Protein AF-A0A8T7BRX1-F1 (afdb_monomer_lite)

Foldseek 3Di:
DDDDDPPPPPPPPPPPPPPPPPPVQDWDQDFAFDADAQVWKKFWPWKWFAAPVGDMDTHDGPDTHRPHPPDGDDTDDDDDRTGGDGQKMWTWMATPVVRDIDIDIDGDPRVVVVCCRVVPDDDPVD

Structure (mmCIF, N/CA/C/O backbone):
data_AF-A0A8T7BRX1-F1
#
_entry.id   AF-A0A8T7BRX1-F1
#
loop_
_atom_site.group_PDB
_atom_site.id
_atom_site.type_symbol
_atom_site.label_atom_id
_atom_site.label_alt_id
_atom_site.label_comp_id
_atom_site.label_asym_id
_atom_site.label_entity_id
_atom_site.label_seq_id
_atom_site.pdbx_PDB_ins_code
_atom_site.Cartn_x
_atom_site.Cartn_y
_atom_site.Cartn_z
_atom_site.occupancy
_atom_site.B_iso_or_equiv
_atom_site.auth_seq_id
_atom_site.auth_comp_id
_atom_site.auth_asym_id
_atom_site.auth_atom_id
_atom_site.pdbx_PDB_model_num
ATOM 1 N N . MET A 1 1 ? -0.447 14.484 -81.625 1.00 43.06 1 MET A N 1
ATOM 2 C CA . MET A 1 1 ? 0.588 13.574 -81.076 1.00 43.06 1 MET A CA 1
ATOM 3 C C . MET A 1 1 ? 1.641 14.473 -80.432 1.00 43.06 1 MET A C 1
ATOM 5 O O . MET A 1 1 ? 2.123 15.330 -81.144 1.00 43.06 1 MET A O 1
ATOM 9 N N . ALA A 1 2 ? 1.975 14.493 -79.143 1.00 42.72 2 ALA A N 1
ATOM 10 C CA . ALA A 1 2 ? 1.690 13.640 -77.998 1.00 42.72 2 ALA A CA 1
ATOM 11 C C . ALA A 1 2 ? 1.514 14.516 -76.733 1.00 42.72 2 ALA A C 1
ATOM 13 O O . ALA A 1 2 ? 2.118 15.580 -76.606 1.00 42.72 2 ALA A O 1
ATOM 14 N N . ARG A 1 3 ? 0.647 14.064 -75.821 1.00 51.16 3 ARG A N 1
ATOM 15 C CA . ARG A 1 3 ? 0.399 14.634 -74.487 1.00 51.16 3 ARG A CA 1
ATOM 16 C C . ARG A 1 3 ? 1.611 14.385 -73.582 1.00 51.16 3 ARG A C 1
ATOM 18 O O . ARG A 1 3 ? 2.041 13.242 -73.490 1.00 51.16 3 ARG A O 1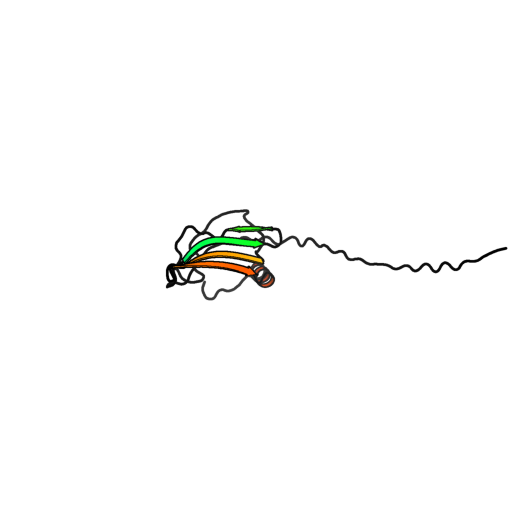
ATOM 25 N N . TYR A 1 4 ? 2.059 15.389 -72.829 1.00 49.72 4 TYR A N 1
ATOM 26 C CA . TYR A 1 4 ? 2.918 15.177 -71.657 1.00 49.72 4 TYR A CA 1
ATOM 27 C C . TYR A 1 4 ? 2.230 15.719 -70.406 1.00 49.72 4 TYR A C 1
ATOM 29 O O . TYR A 1 4 ? 2.173 16.920 -70.149 1.00 49.72 4 TYR A O 1
ATOM 37 N N . ILE A 1 5 ? 1.652 14.788 -69.652 1.00 52.44 5 ILE A N 1
ATOM 38 C CA . ILE A 1 5 ? 1.061 15.000 -68.334 1.00 52.44 5 ILE A CA 1
ATOM 39 C C . ILE A 1 5 ? 2.218 15.142 -67.340 1.00 52.44 5 ILE A C 1
ATOM 41 O O . ILE A 1 5 ? 2.995 14.209 -67.148 1.00 52.44 5 ILE A O 1
ATOM 45 N N . LYS A 1 6 ? 2.343 16.310 -66.701 1.00 46.69 6 LYS A N 1
ATOM 46 C CA . LYS A 1 6 ? 3.224 16.496 -65.542 1.00 46.69 6 LYS A CA 1
ATOM 47 C C . LYS A 1 6 ? 2.580 15.813 -64.335 1.00 46.69 6 LYS A C 1
ATOM 49 O O . LYS A 1 6 ? 1.724 16.397 -63.677 1.00 46.69 6 LYS A O 1
ATOM 54 N N . VAL A 1 7 ? 2.972 14.573 -64.054 1.00 51.50 7 VAL A N 1
ATOM 55 C CA . VAL A 1 7 ? 2.608 13.888 -62.807 1.00 51.50 7 VAL A CA 1
ATOM 56 C C . VAL A 1 7 ? 3.505 14.445 -61.702 1.00 51.50 7 VAL A C 1
ATOM 58 O O . VAL A 1 7 ? 4.652 14.034 -61.550 1.00 51.50 7 VAL A O 1
ATOM 61 N N . ILE A 1 8 ? 3.008 15.427 -60.949 1.00 58.84 8 ILE A N 1
ATOM 62 C CA . ILE A 1 8 ? 3.665 15.876 -59.717 1.00 58.84 8 ILE A CA 1
ATOM 63 C C . ILE A 1 8 ? 3.397 14.802 -58.661 1.00 58.84 8 ILE A C 1
ATOM 65 O O . ILE A 1 8 ? 2.370 14.803 -57.985 1.00 58.84 8 ILE A O 1
ATOM 69 N N . SER A 1 9 ? 4.322 13.853 -58.556 1.00 51.12 9 SER A N 1
ATOM 70 C CA . SER A 1 9 ? 4.391 12.880 -57.468 1.00 51.12 9 SER A CA 1
ATOM 71 C C . SER A 1 9 ? 4.668 13.626 -56.153 1.00 51.12 9 SER A C 1
ATOM 73 O O . SER A 1 9 ? 5.815 13.941 -55.834 1.00 51.12 9 SER A O 1
ATOM 75 N N . ARG A 1 10 ? 3.614 13.946 -55.390 1.00 55.22 10 ARG A N 1
ATOM 76 C CA . ARG A 1 10 ? 3.738 14.406 -53.999 1.00 55.22 10 ARG A CA 1
ATOM 77 C C . ARG A 1 10 ? 4.021 13.199 -53.109 1.00 55.22 10 ARG A C 1
ATOM 79 O O . ARG A 1 10 ? 3.103 12.486 -52.718 1.00 55.22 10 ARG A O 1
ATOM 86 N N . LEU A 1 11 ? 5.291 12.984 -52.787 1.00 56.00 11 LEU A N 1
ATOM 87 C CA . LEU A 1 11 ? 5.705 12.001 -51.792 1.00 56.00 11 LEU A CA 1
ATOM 88 C C . LEU A 1 11 ? 5.435 12.585 -50.391 1.00 56.00 11 LEU A C 1
ATOM 90 O O . LEU A 1 11 ? 6.262 13.305 -49.839 1.00 56.00 11 LEU A O 1
ATOM 94 N N . ILE A 1 12 ? 4.245 12.345 -49.835 1.00 63.22 12 ILE A N 1
ATOM 95 C CA . ILE A 1 12 ? 3.964 12.621 -48.419 1.00 63.22 12 ILE A CA 1
ATOM 96 C C . ILE A 1 12 ? 4.529 11.443 -47.624 1.00 63.22 12 ILE A C 1
ATOM 98 O O . ILE A 1 12 ? 3.917 10.381 -47.549 1.00 63.22 12 ILE A O 1
ATOM 102 N N . VAL A 1 13 ? 5.724 11.617 -47.062 1.00 59.50 13 VAL A N 1
ATOM 103 C CA . VAL A 1 13 ? 6.313 10.653 -46.128 1.00 59.50 13 VAL A CA 1
ATOM 104 C C . VAL A 1 13 ? 5.674 10.888 -44.762 1.00 59.50 13 VAL A C 1
ATOM 106 O O . VAL A 1 13 ? 6.069 11.788 -44.023 1.00 59.50 13 VAL A O 1
ATOM 109 N N . VAL A 1 14 ? 4.654 10.096 -44.433 1.00 62.81 14 VAL A N 1
ATOM 110 C CA . VAL A 1 14 ? 4.127 10.010 -43.068 1.00 62.81 14 VAL A CA 1
ATOM 111 C C . VAL A 1 14 ? 5.061 9.092 -42.287 1.00 62.81 14 VAL A C 1
ATOM 113 O O . VAL A 1 14 ? 4.958 7.870 -42.354 1.00 62.81 14 VAL A O 1
ATOM 116 N N . PHE A 1 15 ? 6.019 9.686 -41.578 1.00 58.34 15 PHE A N 1
ATOM 117 C CA . PHE A 1 15 ? 6.890 8.963 -40.656 1.00 58.34 15 PHE A CA 1
ATOM 118 C C . PHE A 1 15 ? 6.116 8.719 -39.353 1.00 58.34 15 PHE A C 1
ATOM 120 O O . PHE A 1 15 ? 6.278 9.427 -38.360 1.00 58.34 15 PHE A O 1
ATOM 127 N N . SER A 1 16 ? 5.195 7.754 -39.371 1.00 56.19 16 SER A N 1
ATOM 128 C CA . SER A 1 16 ? 4.552 7.274 -38.150 1.00 56.19 16 SER A CA 1
ATOM 129 C C . SER A 1 16 ? 5.577 6.479 -37.349 1.00 56.19 16 SER A C 1
ATOM 131 O O . SER A 1 16 ? 5.739 5.277 -37.538 1.00 56.19 16 SER A O 1
ATOM 133 N N . LEU A 1 17 ? 6.275 7.157 -36.439 1.00 55.50 17 LEU A N 1
ATOM 134 C CA . LEU A 1 17 ? 6.957 6.509 -35.324 1.00 55.50 17 LEU A CA 1
ATOM 135 C C . LEU A 1 17 ? 5.887 5.993 -34.357 1.00 55.50 17 LEU A C 1
ATOM 137 O O . LEU A 1 17 ? 5.658 6.567 -33.297 1.00 55.50 17 LEU A O 1
ATOM 141 N N . THR A 1 18 ? 5.217 4.895 -34.701 1.00 62.62 18 THR A N 1
ATOM 142 C CA . THR A 1 18 ? 4.567 4.049 -33.696 1.00 62.62 18 THR A CA 1
ATOM 143 C C . THR A 1 18 ? 5.660 3.290 -32.955 1.00 62.62 18 THR A C 1
ATOM 145 O O . THR A 1 18 ? 5.831 2.082 -33.085 1.00 62.62 18 THR A O 1
ATOM 148 N N . ALA A 1 19 ? 6.421 4.027 -32.149 1.00 49.59 19 ALA A N 1
ATOM 149 C CA . ALA A 1 19 ? 7.168 3.454 -31.050 1.00 49.59 19 ALA A CA 1
ATOM 150 C C . ALA A 1 19 ? 6.153 3.080 -29.963 1.00 49.59 19 ALA A C 1
ATOM 152 O O . ALA A 1 19 ? 6.035 3.747 -28.940 1.00 49.59 19 ALA A O 1
ATOM 153 N N . CYS A 1 20 ? 5.400 1.999 -30.177 1.00 52.97 20 CYS A N 1
ATOM 154 C CA . CYS A 1 20 ? 4.876 1.247 -29.046 1.00 52.97 20 CYS A CA 1
ATOM 155 C C . CYS A 1 20 ? 6.062 0.456 -28.491 1.00 52.97 20 CYS A C 1
ATOM 157 O O . CYS A 1 20 ? 6.225 -0.735 -28.741 1.00 52.97 20 CYS A O 1
ATOM 159 N N . GLY A 1 21 ? 6.973 1.174 -27.835 1.00 47.09 21 GLY A N 1
ATOM 160 C CA . GLY A 1 21 ? 7.966 0.542 -26.996 1.00 47.09 21 GLY A CA 1
ATOM 161 C C . GLY A 1 21 ? 7.193 -0.108 -25.867 1.00 47.09 21 GLY A C 1
ATOM 162 O O . GLY A 1 21 ? 6.707 0.587 -24.980 1.00 47.09 21 GLY A O 1
ATOM 163 N N . SER A 1 22 ? 7.049 -1.429 -25.912 1.00 46.47 22 SER A N 1
ATOM 164 C CA . SER A 1 22 ? 6.820 -2.208 -24.706 1.00 46.47 22 SER A CA 1
ATOM 165 C C . SER A 1 22 ? 8.025 -1.941 -23.809 1.00 46.47 22 SER A C 1
ATOM 167 O O . SER A 1 22 ? 9.058 -2.604 -23.929 1.00 46.47 22 SER A O 1
ATOM 169 N N . THR A 1 23 ? 7.947 -0.903 -22.978 1.00 51.44 23 THR A N 1
ATOM 170 C CA . THR A 1 23 ? 8.859 -0.748 -21.856 1.00 51.44 23 THR A CA 1
ATOM 171 C C . THR A 1 23 ? 8.705 -2.036 -21.066 1.00 51.44 23 THR A C 1
ATOM 173 O O . THR A 1 23 ? 7.636 -2.329 -20.535 1.00 51.44 23 THR A O 1
ATOM 176 N N . MET A 1 24 ? 9.737 -2.881 -21.092 1.00 54.72 24 MET A N 1
ATOM 177 C CA . MET A 1 24 ? 9.822 -4.008 -20.175 1.00 54.72 24 MET A CA 1
ATOM 178 C C . MET A 1 24 ? 9.627 -3.411 -18.786 1.00 54.72 24 MET A C 1
ATOM 180 O O . MET A 1 24 ? 10.467 -2.638 -18.331 1.00 54.72 24 MET A O 1
ATOM 184 N N . ALA A 1 25 ? 8.472 -3.665 -18.172 1.00 65.88 25 ALA A N 1
ATOM 185 C CA . ALA A 1 25 ? 8.190 -3.140 -16.852 1.00 65.88 25 ALA A CA 1
ATOM 186 C C . ALA A 1 25 ? 9.228 -3.747 -15.907 1.00 65.88 25 ALA A C 1
ATOM 188 O O . ALA A 1 25 ? 9.271 -4.970 -15.735 1.00 65.88 25 ALA A O 1
ATOM 189 N N . ASN A 1 26 ? 10.102 -2.904 -15.352 1.00 84.88 26 ASN A N 1
ATOM 190 C CA . ASN A 1 26 ? 11.071 -3.339 -14.356 1.00 84.88 26 ASN A CA 1
ATOM 191 C C . ASN A 1 26 ? 10.308 -4.043 -13.223 1.00 84.88 26 ASN A C 1
ATOM 193 O O . ASN A 1 26 ? 9.284 -3.550 -12.740 1.00 84.88 26 ASN A O 1
ATOM 197 N N . LYS A 1 27 ? 10.780 -5.232 -12.841 1.00 93.12 27 LYS A N 1
ATOM 198 C CA . LYS A 1 27 ? 10.200 -6.022 -11.753 1.00 93.12 27 LYS A CA 1
ATOM 199 C C . LYS A 1 27 ? 11.082 -5.907 -10.525 1.00 93.12 27 LYS A C 1
ATOM 201 O O . LYS A 1 27 ? 12.298 -6.037 -10.624 1.00 93.12 27 LYS A O 1
ATOM 206 N N . PHE A 1 28 ? 10.451 -5.742 -9.373 1.00 94.88 28 PHE A N 1
ATOM 207 C CA . PHE A 1 28 ? 11.132 -5.480 -8.110 1.00 94.88 28 PHE A CA 1
ATOM 208 C C . PHE A 1 28 ? 10.677 -6.472 -7.043 1.00 94.88 28 PHE A C 1
ATOM 210 O O . PHE A 1 28 ? 9.544 -6.962 -7.092 1.00 94.88 28 PHE A O 1
ATOM 217 N N . ASP A 1 29 ? 11.543 -6.770 -6.075 1.00 93.62 29 ASP A N 1
ATOM 218 C CA . ASP A 1 29 ? 11.142 -7.508 -4.876 1.00 93.62 29 ASP A CA 1
ATOM 219 C C . ASP A 1 29 ? 10.502 -6.540 -3.877 1.00 93.62 29 ASP A C 1
ATOM 221 O O . ASP A 1 29 ? 11.150 -5.649 -3.329 1.00 93.62 29 ASP A O 1
ATOM 225 N N . TRP A 1 30 ? 9.196 -6.696 -3.674 1.00 93.94 30 TRP A N 1
ATOM 226 C CA . TRP A 1 30 ? 8.438 -5.945 -2.684 1.00 93.94 30 TRP A CA 1
ATOM 227 C C . TRP A 1 30 ? 7.222 -6.731 -2.193 1.00 93.94 30 TRP A C 1
ATOM 229 O O . TRP A 1 30 ? 6.772 -7.709 -2.812 1.00 93.94 30 TRP A O 1
ATOM 239 N N . LYS A 1 31 ? 6.689 -6.297 -1.045 1.00 94.25 31 LYS A N 1
ATOM 240 C CA . LYS A 1 31 ? 5.549 -6.913 -0.353 1.00 94.25 31 LYS A CA 1
ATOM 241 C C . LYS A 1 31 ? 4.605 -5.836 0.167 1.00 94.25 31 LYS A C 1
ATOM 243 O O . LYS A 1 31 ? 5.040 -4.760 0.568 1.00 94.25 31 LYS A O 1
ATOM 248 N N . ALA A 1 32 ? 3.314 -6.151 0.192 1.00 94.69 32 ALA A N 1
ATOM 249 C CA . ALA A 1 32 ? 2.310 -5.310 0.826 1.00 94.69 32 ALA A CA 1
ATOM 250 C C . ALA A 1 32 ? 2.226 -5.614 2.330 1.00 94.69 32 ALA A C 1
ATOM 252 O O . ALA A 1 32 ? 2.202 -6.776 2.738 1.00 94.69 32 ALA A O 1
ATOM 253 N N . THR A 1 33 ? 2.137 -4.565 3.143 1.00 95.38 33 THR A N 1
ATOM 254 C CA . THR A 1 33 ? 1.861 -4.652 4.580 1.00 95.38 33 THR A CA 1
ATOM 255 C C . THR A 1 33 ? 0.983 -3.481 5.003 1.00 95.38 33 THR A C 1
ATOM 257 O O . THR A 1 33 ? 0.953 -2.433 4.357 1.00 95.38 33 THR A O 1
ATOM 260 N N . GLU A 1 34 ? 0.246 -3.667 6.083 1.00 95.62 34 GLU A N 1
ATOM 261 C CA . GLU A 1 34 ? -0.731 -2.733 6.605 1.00 95.62 34 GLU A CA 1
ATOM 262 C C . GLU A 1 34 ? -0.249 -2.067 7.901 1.00 95.62 34 GLU A C 1
ATOM 264 O O . GLU A 1 34 ? 0.395 -2.687 8.751 1.00 95.62 34 GLU A O 1
ATOM 269 N N . SER A 1 35 ? -0.587 -0.788 8.069 1.00 95.88 35 SER A N 1
ATOM 270 C CA . SER A 1 35 ? -0.324 -0.023 9.291 1.00 95.88 35 SER A CA 1
ATOM 271 C C . SER A 1 35 ? -1.453 0.973 9.562 1.00 95.88 35 SER A C 1
ATOM 273 O O . SER A 1 35 ? -2.240 1.295 8.674 1.00 95.88 35 SER A O 1
ATOM 275 N N . ALA A 1 36 ? -1.558 1.423 10.810 1.00 96.44 36 ALA A N 1
ATOM 276 C CA . ALA A 1 36 ? -2.604 2.326 11.288 1.00 96.44 36 ALA A CA 1
ATOM 277 C C . ALA A 1 36 ? -2.064 3.195 12.435 1.00 96.44 36 ALA A C 1
ATOM 279 O O . ALA A 1 36 ? -1.133 2.756 13.124 1.00 96.44 36 ALA A O 1
ATOM 280 N N . PRO A 1 37 ? -2.633 4.387 12.700 1.00 95.38 37 PRO A N 1
ATOM 281 C CA . PRO A 1 37 ? -2.248 5.204 13.845 1.00 95.38 37 PRO A CA 1
ATOM 282 C C . PRO A 1 37 ? -2.436 4.450 15.164 1.00 95.38 37 PRO A C 1
ATOM 284 O O . PRO A 1 37 ? -3.323 3.611 15.296 1.00 95.38 37 PRO A O 1
ATOM 287 N N . LYS A 1 38 ? -1.644 4.804 16.182 1.00 95.38 38 LYS A N 1
ATOM 288 C CA . LYS A 1 38 ? -1.694 4.127 17.489 1.00 95.38 38 LYS A CA 1
ATOM 289 C C . LYS A 1 38 ? -3.058 4.209 18.178 1.00 95.38 38 LYS A C 1
ATOM 291 O O . LYS A 1 38 ? -3.516 3.233 18.756 1.00 95.38 38 LYS A O 1
ATOM 296 N N . ASN A 1 39 ? -3.703 5.369 18.081 1.00 95.00 39 ASN A N 1
ATOM 297 C CA . ASN A 1 39 ? -4.940 5.666 18.807 1.00 95.00 39 ASN A CA 1
ATOM 298 C C . ASN A 1 39 ? -6.201 5.498 17.940 1.00 95.00 39 ASN A C 1
ATOM 300 O O . ASN A 1 39 ? -7.298 5.814 18.385 1.00 95.00 39 ASN A O 1
ATOM 304 N N . TYR A 1 40 ? -6.044 5.018 16.703 1.00 96.12 40 TYR A N 1
ATOM 305 C CA . TYR A 1 40 ? -7.134 4.830 15.747 1.00 96.12 40 TYR A CA 1
ATOM 306 C C . TYR A 1 40 ? -7.026 3.428 15.171 1.00 96.12 40 TYR A C 1
ATOM 308 O O . TYR A 1 40 ? -6.429 3.206 14.116 1.00 96.12 40 TYR A O 1
ATOM 316 N N . ALA A 1 41 ? -7.541 2.463 15.932 1.00 97.19 41 ALA A N 1
ATOM 317 C CA . ALA A 1 41 ? -7.507 1.076 15.519 1.00 97.19 41 ALA A CA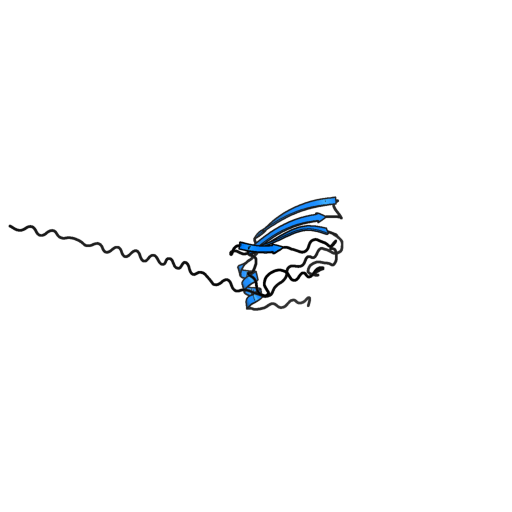 1
ATOM 318 C C . ALA A 1 41 ? -8.402 0.872 14.297 1.00 97.19 41 ALA A C 1
ATOM 320 O O . ALA A 1 41 ? -9.550 1.319 14.262 1.00 97.19 41 ALA A O 1
ATOM 321 N N . MET A 1 42 ? -7.879 0.151 13.313 1.00 97.69 42 MET A N 1
ATOM 322 C CA . MET A 1 42 ? -8.584 -0.151 12.073 1.00 97.69 42 MET A CA 1
ATOM 323 C C . MET A 1 42 ? -8.477 -1.639 11.750 1.00 97.69 42 MET A C 1
ATOM 325 O O . MET A 1 42 ? -7.589 -2.342 12.241 1.00 97.69 42 MET A O 1
ATOM 329 N N . LYS A 1 43 ? -9.387 -2.142 10.920 1.00 97.88 43 LYS A N 1
ATOM 330 C CA . LYS A 1 43 ? -9.260 -3.454 10.279 1.00 97.88 43 LYS A CA 1
ATOM 331 C C . LYS A 1 43 ? -9.565 -3.297 8.802 1.00 97.88 43 LYS A C 1
ATOM 333 O O . LYS A 1 43 ? -10.643 -2.832 8.443 1.00 97.88 43 LYS A O 1
ATOM 338 N N . ILE A 1 44 ? -8.622 -3.693 7.956 1.00 98.25 44 ILE A N 1
ATOM 339 C CA . ILE A 1 44 ? -8.859 -3.735 6.515 1.00 98.25 44 ILE A CA 1
ATOM 340 C C . ILE A 1 44 ? -9.933 -4.792 6.244 1.00 98.25 44 ILE A C 1
ATOM 342 O O . ILE A 1 44 ? -9.885 -5.895 6.786 1.00 98.25 44 ILE A O 1
ATOM 346 N N . VAL A 1 45 ? -10.914 -4.437 5.424 1.00 98.25 45 VAL A N 1
ATOM 347 C CA . VAL A 1 45 ? -11.926 -5.358 4.898 1.00 98.25 45 VAL A CA 1
ATOM 348 C C . VAL A 1 45 ? -11.401 -5.932 3.585 1.00 98.25 45 VAL A C 1
ATOM 350 O O . VAL A 1 45 ? -11.220 -7.142 3.459 1.00 98.25 45 VAL A O 1
ATOM 353 N N . THR A 1 46 ? -11.031 -5.051 2.656 1.00 98.19 46 THR A N 1
ATOM 354 C CA . THR A 1 46 ? -10.431 -5.379 1.358 1.00 98.19 46 THR A CA 1
ATOM 355 C C . THR A 1 46 ? -9.368 -4.348 1.013 1.00 98.19 46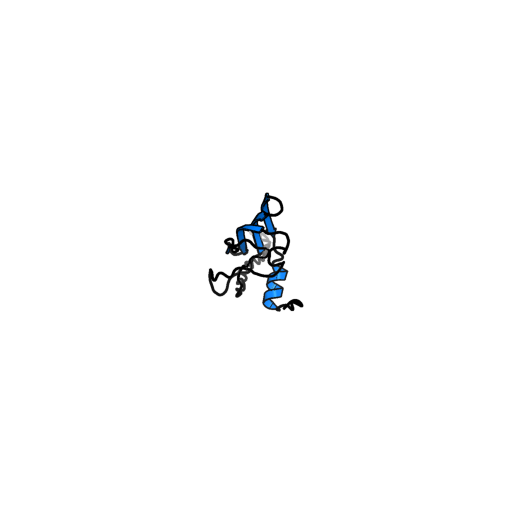 THR A C 1
ATOM 357 O O . THR A 1 46 ? -9.540 -3.168 1.295 1.00 98.19 46 THR A O 1
ATOM 360 N N . GLY A 1 47 ? -8.275 -4.759 0.381 1.00 97.81 47 GLY A N 1
ATOM 361 C CA . GLY A 1 47 ? -7.246 -3.827 -0.068 1.00 97.81 47 GLY A CA 1
ATOM 362 C C . GLY A 1 47 ? -6.402 -4.446 -1.166 1.00 97.81 47 GLY A C 1
ATOM 363 O O . GLY A 1 47 ? -6.052 -5.618 -1.060 1.00 97.81 47 GLY A O 1
ATOM 364 N N . HIS A 1 48 ? -6.104 -3.678 -2.209 1.00 98.06 48 HIS A N 1
ATOM 365 C CA . HIS A 1 48 ? -5.321 -4.123 -3.358 1.00 98.06 48 HIS A CA 1
ATOM 366 C C . HIS A 1 48 ? -4.501 -2.976 -3.938 1.00 98.06 48 HIS A C 1
ATOM 368 O O . HIS A 1 48 ? -4.966 -1.839 -4.024 1.00 98.06 48 HIS A O 1
ATOM 374 N N . PHE A 1 49 ? -3.304 -3.320 -4.386 1.00 98.06 49 PHE A N 1
ATOM 375 C CA . PHE A 1 49 ? -2.481 -2.535 -5.288 1.00 98.06 49 PHE A CA 1
ATOM 376 C C . PHE A 1 49 ? -2.667 -3.034 -6.720 1.00 98.06 49 PHE A C 1
ATOM 378 O O . PHE A 1 49 ? -2.779 -4.243 -6.930 1.00 98.06 49 PHE A O 1
ATOM 385 N N . TYR A 1 50 ? -2.658 -2.120 -7.688 1.00 98.00 50 TYR A N 1
ATOM 386 C CA . TYR A 1 50 ? -2.756 -2.420 -9.117 1.00 98.00 50 TYR A CA 1
ATOM 387 C C . TYR A 1 50 ? -1.603 -1.772 -9.876 1.00 98.00 50 TYR A C 1
ATOM 389 O O . TYR A 1 50 ? -1.230 -0.632 -9.587 1.00 98.00 50 TYR A O 1
ATOM 397 N N . SER A 1 51 ? -1.074 -2.501 -10.851 1.00 97.00 51 SER A N 1
ATOM 398 C CA . SER A 1 51 ? -0.005 -2.077 -11.752 1.00 97.00 51 SER A CA 1
ATOM 399 C C . SER A 1 51 ? -0.544 -1.761 -13.154 1.00 97.00 51 SER A C 1
ATOM 401 O O . SER A 1 51 ? -1.587 -2.297 -13.544 1.00 97.00 51 SER A O 1
ATOM 403 N N . PRO A 1 52 ? 0.170 -0.941 -13.953 1.00 95.50 52 PRO A N 1
ATOM 404 C CA . PRO A 1 52 ? -0.239 -0.608 -15.322 1.00 95.50 52 PRO A CA 1
ATOM 405 C C . PRO A 1 52 ? -0.384 -1.818 -16.259 1.00 95.50 52 PRO A C 1
ATOM 407 O O . PRO A 1 52 ? -1.178 -1.782 -17.193 1.00 95.50 52 PRO A O 1
ATOM 410 N N . ASP A 1 53 ? 0.369 -2.889 -16.005 1.00 93.88 53 ASP A N 1
ATOM 411 C CA . ASP A 1 53 ? 0.363 -4.141 -16.773 1.00 93.88 53 ASP A CA 1
ATOM 412 C C . ASP A 1 53 ? -0.750 -5.121 -16.353 1.00 93.88 53 ASP A C 1
ATOM 414 O O . ASP A 1 53 ? -0.802 -6.253 -16.831 1.00 93.88 53 ASP A O 1
ATOM 418 N N . GLY A 1 54 ? -1.638 -4.698 -15.450 1.00 93.75 54 GLY A N 1
ATOM 419 C CA . GLY A 1 54 ? -2.731 -5.515 -14.930 1.00 93.75 54 GLY A CA 1
ATOM 420 C C . GLY A 1 54 ? -2.346 -6.421 -13.760 1.00 93.75 54 GLY A C 1
ATOM 421 O O . GLY A 1 54 ? -3.221 -7.109 -13.228 1.00 93.75 54 GLY A O 1
ATOM 422 N N . TYR A 1 55 ? -1.086 -6.419 -13.308 1.00 94.75 55 TYR A N 1
ATOM 423 C CA . TYR A 1 55 ? -0.719 -7.111 -12.075 1.00 94.75 55 TYR A CA 1
ATOM 424 C C . TYR A 1 55 ? -1.443 -6.491 -10.871 1.00 94.75 55 TYR A C 1
ATOM 426 O O . TYR A 1 55 ? -1.669 -5.281 -10.804 1.00 94.75 55 TYR A O 1
ATOM 434 N N . SER A 1 56 ? -1.812 -7.325 -9.899 1.00 96.44 56 SER A N 1
ATOM 435 C CA . SER A 1 56 ? -2.403 -6.861 -8.646 1.00 96.44 56 SER A CA 1
ATOM 436 C C . SER A 1 56 ? -1.856 -7.628 -7.451 1.00 96.44 56 SER A C 1
ATOM 438 O O . SER A 1 56 ? -1.496 -8.803 -7.554 1.00 96.44 56 SER A O 1
ATOM 440 N N . LEU A 1 57 ? -1.789 -6.955 -6.304 1.00 97.00 57 LEU A N 1
ATOM 441 C CA . LEU A 1 57 ? -1.356 -7.550 -5.045 1.00 97.00 57 LEU A CA 1
ATOM 442 C C . LEU A 1 57 ? -2.287 -7.113 -3.919 1.00 97.00 57 LEU A C 1
ATOM 444 O O . LEU A 1 57 ? -2.469 -5.919 -3.686 1.00 97.00 57 LEU A O 1
ATOM 448 N N . TYR A 1 58 ? -2.868 -8.076 -3.207 1.00 96.62 58 TYR A N 1
ATOM 449 C CA . TYR A 1 58 ? -3.730 -7.772 -2.070 1.00 96.62 58 TYR A CA 1
ATOM 450 C C . TYR A 1 58 ? -2.926 -7.256 -0.866 1.00 96.62 58 TYR A C 1
ATOM 452 O O . TYR A 1 58 ? -1.765 -7.614 -0.658 1.00 96.62 58 TYR A O 1
ATOM 460 N N . ILE A 1 59 ? -3.579 -6.441 -0.044 1.00 97.00 59 ILE A N 1
ATOM 461 C CA . ILE A 1 59 ? -3.070 -5.935 1.231 1.00 97.00 59 ILE A CA 1
ATOM 462 C C . ILE A 1 59 ? -3.589 -6.856 2.346 1.00 97.00 59 ILE A C 1
ATOM 464 O O . ILE A 1 59 ? -4.795 -7.132 2.378 1.00 97.00 59 ILE A O 1
ATOM 468 N N . PRO A 1 60 ? -2.738 -7.349 3.267 1.00 96.19 60 PRO A N 1
ATOM 469 C CA . PRO A 1 60 ? -3.200 -8.228 4.335 1.00 96.19 60 PRO A CA 1
ATOM 470 C C . PRO A 1 60 ? -4.288 -7.573 5.199 1.00 96.19 60 PRO A C 1
ATOM 472 O O . PRO A 1 60 ? -4.217 -6.402 5.557 1.00 96.19 60 PRO A O 1
ATOM 475 N N . ASN A 1 61 ? -5.320 -8.350 5.534 1.00 96.19 61 ASN A N 1
ATOM 476 C CA . ASN A 1 61 ? -6.558 -7.830 6.127 1.00 96.19 61 ASN A CA 1
ATOM 477 C C . ASN A 1 61 ? -7.051 -8.615 7.359 1.00 96.19 61 ASN A C 1
ATOM 479 O O . ASN A 1 61 ? -8.142 -8.383 7.880 1.00 96.19 61 ASN A O 1
ATOM 483 N N . LYS A 1 62 ? -6.257 -9.570 7.858 1.00 94.56 62 LYS A N 1
ATOM 484 C CA . LYS A 1 62 ? -6.693 -10.482 8.931 1.00 94.56 62 LYS A CA 1
ATOM 485 C C . LYS A 1 62 ? -6.570 -9.888 10.336 1.00 94.56 62 LYS A C 1
ATOM 487 O O . LYS A 1 62 ? -7.188 -10.408 11.266 1.00 94.56 62 LYS A O 1
ATOM 492 N N . LYS A 1 63 ? -5.771 -8.835 10.521 1.00 95.19 63 LYS A N 1
ATOM 493 C CA . LYS A 1 63 ? -5.429 -8.282 11.839 1.00 95.19 63 LYS A CA 1
ATOM 494 C C . LYS A 1 63 ? -6.132 -6.951 12.105 1.00 95.19 63 LYS A C 1
ATOM 496 O O . LYS A 1 63 ? -6.385 -6.166 11.198 1.00 95.19 63 LYS A O 1
ATOM 501 N N . ARG A 1 64 ? -6.408 -6.691 13.388 1.00 96.31 64 ARG A N 1
ATOM 502 C CA . ARG A 1 64 ? -6.695 -5.342 13.890 1.00 96.31 64 ARG A CA 1
ATOM 503 C C . ARG A 1 64 ? -5.370 -4.597 14.029 1.00 96.31 64 ARG A C 1
ATOM 505 O O . ARG A 1 64 ? -4.489 -5.045 14.763 1.00 96.31 64 ARG A O 1
ATOM 512 N N . ILE A 1 65 ? -5.240 -3.459 13.369 1.00 97.44 65 ILE A N 1
ATOM 513 C CA . ILE A 1 65 ? -3.995 -2.695 13.260 1.00 97.44 65 ILE A CA 1
ATOM 514 C C . ILE A 1 65 ? -4.089 -1.369 14.010 1.00 97.44 65 ILE A C 1
ATOM 516 O O . ILE A 1 65 ? -5.121 -0.709 13.973 1.00 97.44 65 ILE A O 1
ATOM 520 N N . HIS A 1 66 ? -3.025 -1.033 14.745 1.00 96.75 66 HIS A N 1
ATOM 521 C CA . HIS A 1 66 ? -2.928 0.147 15.623 1.00 96.75 66 HIS A CA 1
ATOM 522 C C . HIS A 1 66 ? -1.481 0.364 16.127 1.00 96.75 66 HIS A C 1
ATOM 524 O O . HIS A 1 66 ? -1.254 0.838 17.234 1.00 96.75 66 HIS A O 1
ATOM 530 N N . HIS A 1 67 ? -0.461 -0.041 15.361 1.00 94.56 67 HIS A N 1
ATOM 531 C CA . HIS A 1 67 ? 0.936 -0.040 15.838 1.00 94.56 67 HIS A CA 1
ATOM 532 C C . HIS A 1 67 ? 1.677 1.285 15.575 1.00 94.56 67 HIS A C 1
ATOM 534 O O . HIS A 1 67 ? 2.789 1.498 16.065 1.00 94.56 67 HIS A O 1
ATOM 540 N N . GLY A 1 68 ? 1.041 2.214 14.862 1.00 95.00 68 GLY A N 1
ATOM 541 C CA . GLY A 1 68 ? 1.632 3.451 14.366 1.00 95.00 68 GLY A CA 1
ATOM 542 C C . GLY A 1 68 ? 1.877 3.396 12.860 1.00 95.00 68 GLY A C 1
ATOM 543 O O . GLY A 1 68 ? 2.080 2.330 12.280 1.00 95.00 68 GLY A O 1
ATOM 544 N N . TRP A 1 69 ? 1.863 4.569 12.228 1.00 92.06 69 TRP A N 1
ATOM 545 C CA . TRP A 1 69 ? 2.111 4.695 10.797 1.00 92.06 69 TRP A CA 1
ATOM 546 C C . TRP A 1 69 ? 3.494 4.189 10.401 1.00 92.06 69 TRP A C 1
ATOM 548 O O . TRP A 1 69 ? 4.478 4.452 11.094 1.00 92.06 69 TRP A O 1
ATOM 558 N N . GLY A 1 70 ? 3.550 3.481 9.273 1.00 89.94 70 GLY A N 1
ATOM 559 C CA . GLY A 1 70 ? 4.788 2.927 8.725 1.00 89.94 70 GLY A CA 1
ATOM 560 C C . GLY A 1 70 ? 5.286 1.674 9.445 1.00 89.94 70 GLY A C 1
ATOM 561 O O . GLY A 1 70 ? 6.285 1.106 9.029 1.00 89.94 70 GLY A O 1
ATOM 562 N N . LYS A 1 71 ? 4.600 1.205 10.496 1.00 92.19 71 LYS A N 1
ATOM 563 C CA . LYS A 1 71 ? 4.926 -0.060 11.164 1.00 92.19 71 LYS A CA 1
ATOM 564 C C . LYS A 1 71 ? 4.048 -1.179 10.619 1.00 92.19 71 LYS A C 1
ATOM 566 O O . LYS A 1 71 ? 2.911 -1.338 11.068 1.00 92.19 71 LYS A O 1
ATOM 571 N N . GLY A 1 72 ? 4.575 -1.911 9.639 1.00 92.31 72 GLY A N 1
ATOM 572 C CA . GLY A 1 72 ? 3.913 -3.074 9.050 1.00 92.31 72 GLY A CA 1
ATOM 573 C C . GLY A 1 72 ? 3.609 -4.152 10.092 1.00 92.31 72 GLY A C 1
ATOM 574 O O . GLY A 1 72 ? 4.425 -4.412 10.976 1.00 92.31 72 GLY A O 1
ATOM 575 N N . VAL A 1 73 ? 2.419 -4.751 10.013 1.00 93.50 73 VAL A N 1
ATOM 576 C CA . VAL A 1 73 ? 1.934 -5.731 11.006 1.00 93.50 73 VAL A CA 1
ATOM 577 C C . VAL A 1 73 ? 1.983 -7.159 10.482 1.00 93.50 73 VAL A C 1
ATOM 579 O O . VAL A 1 73 ? 2.368 -8.068 11.217 1.00 93.50 73 VAL A O 1
ATOM 582 N N . SER A 1 74 ? 1.589 -7.366 9.228 1.00 92.94 74 SER A N 1
ATOM 583 C CA . SER A 1 74 ? 1.564 -8.689 8.610 1.00 92.94 74 SER A CA 1
ATOM 584 C C . SER A 1 74 ? 2.566 -8.768 7.466 1.00 92.94 74 SER A C 1
ATOM 586 O O . SER A 1 74 ? 2.846 -7.782 6.787 1.00 92.94 74 SER A O 1
ATOM 588 N N . SER A 1 75 ? 3.083 -9.970 7.229 1.00 88.19 75 SER A N 1
ATOM 589 C CA . SER A 1 75 ? 3.921 -10.283 6.076 1.00 88.19 75 SER A CA 1
ATOM 590 C C . SER A 1 75 ? 3.385 -11.548 5.431 1.00 88.19 75 SER A C 1
ATOM 592 O O . SER A 1 75 ? 3.324 -12.595 6.076 1.00 88.19 75 SER A O 1
ATOM 594 N N . HIS A 1 76 ? 2.956 -11.445 4.177 1.00 86.50 76 HIS A N 1
ATOM 595 C CA . HIS A 1 76 ? 2.505 -12.579 3.383 1.00 86.50 76 HIS A CA 1
ATOM 596 C C . HIS A 1 76 ? 3.395 -12.702 2.141 1.00 86.50 76 HIS A C 1
ATOM 598 O O . HIS A 1 76 ? 3.604 -11.728 1.418 1.00 86.50 76 HIS A O 1
ATOM 604 N N . LEU A 1 77 ? 3.914 -13.904 1.890 1.00 83.31 77 LEU A N 1
ATOM 605 C CA . LEU A 1 77 ? 4.649 -14.226 0.667 1.00 83.31 77 LEU A CA 1
ATOM 606 C C . LEU A 1 77 ? 3.643 -14.711 -0.375 1.00 83.31 77 LEU A C 1
ATOM 608 O O . LEU A 1 77 ? 3.191 -15.852 -0.306 1.00 83.31 77 LEU A O 1
ATOM 612 N N . VAL A 1 78 ? 3.231 -13.826 -1.284 1.00 81.69 78 VAL A N 1
ATOM 613 C CA . VAL A 1 78 ? 2.272 -14.153 -2.348 1.00 81.69 78 VAL A CA 1
ATOM 614 C C . VAL A 1 78 ? 2.722 -13.559 -3.677 1.00 81.69 78 VAL A C 1
ATOM 616 O O . VAL A 1 78 ? 3.216 -12.431 -3.729 1.00 81.69 78 VAL A O 1
ATOM 619 N N . GLY A 1 79 ? 2.494 -14.322 -4.746 1.00 85.56 79 GLY A N 1
ATOM 620 C CA . GLY A 1 79 ? 2.876 -13.961 -6.104 1.00 85.56 79 GLY A CA 1
ATOM 621 C C . GLY A 1 79 ? 4.338 -14.298 -6.415 1.00 85.56 79 GLY A C 1
ATOM 622 O O . GLY A 1 79 ? 4.990 -14.987 -5.632 1.00 85.56 79 GLY A O 1
ATOM 623 N N . PRO A 1 80 ? 4.842 -13.837 -7.570 1.00 90.12 80 PRO A N 1
ATOM 624 C CA . PRO A 1 80 ? 6.234 -14.030 -7.969 1.00 90.12 80 PRO A CA 1
ATOM 625 C C . PRO A 1 80 ? 7.209 -13.303 -7.033 1.00 90.12 80 PRO A C 1
ATOM 627 O O . PRO A 1 80 ? 6.831 -12.313 -6.397 1.00 90.12 80 PRO A O 1
ATOM 630 N N . ASP A 1 81 ? 8.470 -13.739 -7.012 1.00 90.94 81 ASP A N 1
ATOM 631 C CA . ASP A 1 81 ? 9.533 -13.087 -6.234 1.00 90.94 81 ASP A CA 1
ATOM 632 C C . ASP A 1 81 ? 9.649 -11.606 -6.621 1.00 90.94 81 ASP A C 1
ATOM 634 O O . ASP A 1 81 ? 9.428 -10.714 -5.798 1.00 90.94 81 ASP A O 1
ATOM 638 N N . THR A 1 82 ? 9.844 -11.339 -7.915 1.00 94.69 82 THR A N 1
ATOM 639 C CA . THR A 1 82 ? 9.850 -9.986 -8.474 1.00 94.69 82 THR A CA 1
ATOM 640 C C . THR A 1 82 ? 8.561 -9.688 -9.230 1.00 94.69 82 THR A C 1
ATOM 642 O O . THR A 1 82 ? 8.026 -10.510 -9.979 1.00 94.69 82 THR A O 1
ATOM 645 N N . LYS A 1 83 ? 8.031 -8.486 -9.030 1.00 94.75 83 LYS A N 1
ATOM 646 C CA . LYS A 1 83 ? 6.698 -8.095 -9.496 1.00 94.75 83 LYS A CA 1
ATOM 647 C C . LYS A 1 83 ? 6.654 -6.605 -9.846 1.00 94.75 83 LYS A C 1
ATOM 649 O O . LYS A 1 83 ? 7.490 -5.827 -9.386 1.00 94.75 83 LYS A O 1
ATOM 654 N N . SER A 1 84 ? 5.704 -6.228 -10.696 1.00 95.88 84 SER A N 1
ATOM 655 C CA . SER A 1 84 ? 5.537 -4.854 -11.183 1.00 95.88 84 SER A CA 1
ATOM 656 C C . SER A 1 84 ? 5.151 -3.904 -10.048 1.00 95.88 84 SER A C 1
ATOM 658 O O . SER A 1 84 ? 4.522 -4.313 -9.069 1.00 95.88 84 SER A O 1
ATOM 660 N N . LEU A 1 85 ? 5.553 -2.636 -10.152 1.00 96.81 85 LEU A N 1
ATOM 661 C CA . LEU A 1 85 ? 5.209 -1.612 -9.162 1.00 96.81 85 LEU A CA 1
ATOM 662 C C . LEU A 1 85 ? 3.779 -1.104 -9.381 1.00 96.81 85 LEU A C 1
ATOM 664 O O . LEU A 1 85 ? 3.289 -1.108 -10.515 1.00 96.81 85 LEU A O 1
ATOM 668 N N . PRO A 1 86 ? 3.075 -0.686 -8.321 1.00 97.12 86 PRO A N 1
ATOM 669 C CA . PRO A 1 86 ? 1.697 -0.248 -8.452 1.00 97.12 86 PRO A CA 1
ATOM 670 C C . PRO A 1 86 ? 1.583 1.241 -8.785 1.00 97.12 86 PRO A C 1
ATOM 672 O O . PRO A 1 86 ? 2.326 2.069 -8.258 1.00 97.12 86 PRO A O 1
ATOM 675 N N . ASN A 1 87 ? 0.599 1.589 -9.610 1.00 98.06 87 ASN A N 1
ATOM 676 C CA . ASN A 1 87 ? 0.197 2.969 -9.893 1.00 98.06 87 ASN A CA 1
ATOM 677 C C . ASN A 1 87 ? -1.165 3.331 -9.282 1.00 98.06 87 ASN A C 1
ATOM 679 O O . ASN A 1 87 ? -1.563 4.489 -9.344 1.00 98.06 87 ASN A O 1
ATOM 683 N N . ARG A 1 88 ? -1.877 2.370 -8.684 1.00 98.38 88 ARG A N 1
ATOM 684 C CA . ARG A 1 88 ? -3.180 2.594 -8.047 1.00 98.38 88 ARG A CA 1
ATOM 685 C C . ARG A 1 88 ? -3.366 1.695 -6.830 1.00 98.38 88 ARG A C 1
ATOM 687 O O . ARG A 1 88 ? -2.844 0.580 -6.781 1.00 98.38 88 ARG A O 1
ATOM 694 N N . MET A 1 89 ? -4.153 2.156 -5.865 1.00 98.50 89 MET A N 1
ATOM 695 C CA . MET A 1 89 ? -4.576 1.395 -4.690 1.00 98.50 89 MET A CA 1
ATOM 696 C C . MET A 1 89 ? -6.086 1.531 -4.474 1.00 98.50 89 MET A C 1
ATOM 698 O O . MET A 1 89 ? -6.616 2.635 -4.525 1.00 98.50 89 MET A O 1
ATOM 702 N N . SER A 1 90 ? -6.766 0.429 -4.163 1.00 98.56 90 SER A N 1
ATOM 703 C CA . SER A 1 90 ? -8.133 0.435 -3.622 1.00 98.56 90 SER A CA 1
ATOM 704 C C . SER A 1 90 ? -8.114 -0.137 -2.215 1.00 98.56 90 SER A C 1
ATOM 706 O O . SER A 1 90 ? -7.475 -1.170 -1.993 1.00 98.56 90 SER A O 1
ATOM 708 N N . ILE A 1 91 ? -8.835 0.467 -1.280 1.00 98.50 91 ILE A N 1
ATOM 709 C CA . ILE A 1 91 ? -8.916 -0.028 0.093 1.00 98.50 91 ILE A CA 1
ATOM 710 C C . ILE A 1 91 ? -10.283 0.261 0.703 1.00 98.50 91 ILE A C 1
ATOM 712 O O . ILE A 1 91 ? -10.850 1.333 0.511 1.00 98.50 91 ILE A O 1
ATOM 716 N N . SER A 1 92 ? -10.770 -0.689 1.489 1.00 98.56 92 SER A N 1
ATOM 717 C CA . SER A 1 92 ? -11.906 -0.536 2.387 1.00 98.56 92 SER A CA 1
ATOM 718 C C . SER A 1 92 ? -11.502 -1.018 3.769 1.00 98.56 92 SER A C 1
ATOM 720 O O . SER A 1 92 ? -10.876 -2.073 3.914 1.00 98.56 92 SER A O 1
ATOM 722 N N . PHE A 1 93 ? -11.856 -0.268 4.803 1.00 98.44 93 PHE A N 1
ATOM 723 C CA . PHE A 1 93 ? -11.522 -0.606 6.180 1.00 98.44 93 PHE A CA 1
ATOM 724 C C . PHE A 1 93 ? -12.635 -0.194 7.136 1.00 98.44 93 PHE A C 1
ATOM 726 O O . PHE A 1 93 ? -13.460 0.668 6.843 1.00 98.44 93 PHE A O 1
ATOM 733 N N . PHE A 1 94 ? -12.635 -0.828 8.298 1.00 98.44 94 PHE A N 1
ATOM 734 C CA . PHE A 1 94 ? -13.478 -0.477 9.425 1.00 98.44 94 PHE A CA 1
ATOM 735 C C . PHE A 1 94 ? -12.661 0.308 10.459 1.00 98.44 94 PHE A C 1
ATOM 737 O O . PHE A 1 94 ? -11.587 -0.153 10.864 1.00 98.44 94 PHE A O 1
ATOM 744 N N . SER A 1 95 ? -13.158 1.475 10.874 1.00 97.94 95 SER A N 1
ATOM 745 C CA . SER A 1 95 ? -12.616 2.295 11.964 1.00 97.94 95 SER A CA 1
ATOM 746 C C . SER A 1 95 ? -13.314 1.918 13.267 1.00 97.94 95 SER A C 1
ATOM 748 O O . SER A 1 95 ? -14.511 2.152 13.417 1.00 97.94 95 SER A O 1
ATOM 750 N N . TYR A 1 96 ? -12.570 1.358 14.225 1.00 97.56 96 TYR A N 1
ATOM 751 C CA . TYR A 1 96 ? -13.130 1.013 15.538 1.00 97.56 96 TYR A CA 1
ATOM 752 C C . TYR A 1 96 ? -13.426 2.252 16.385 1.00 97.56 96 TYR A C 1
ATOM 754 O O . TYR A 1 96 ? -14.319 2.215 17.221 1.00 97.56 96 TYR A O 1
ATOM 762 N N . THR A 1 97 ? -12.672 3.336 16.188 1.00 96.81 97 THR A N 1
ATOM 763 C CA . THR A 1 97 ? -12.856 4.582 16.945 1.00 96.81 97 THR A CA 1
ATOM 764 C C . THR A 1 97 ? -14.147 5.296 16.552 1.00 96.81 97 THR A C 1
ATOM 766 O O . THR A 1 97 ? -14.751 5.972 17.376 1.00 96.81 97 THR A O 1
ATOM 769 N N . GLU A 1 98 ? -14.567 5.150 15.297 1.00 97.56 98 GLU A N 1
ATOM 770 C CA . GLU A 1 98 ? -15.715 5.873 14.741 1.00 97.56 98 GLU A CA 1
ATOM 771 C C . GLU A 1 98 ? -16.923 4.979 14.462 1.00 97.56 98 GLU A C 1
ATOM 773 O O . GLU A 1 98 ? -17.966 5.501 14.078 1.00 97.56 98 GLU A O 1
ATOM 778 N N . ASP A 1 99 ? -16.770 3.662 14.625 1.00 97.81 99 ASP A N 1
ATOM 779 C CA . ASP A 1 99 ? -17.775 2.644 14.309 1.00 97.81 99 ASP A CA 1
ATOM 780 C C . ASP A 1 99 ? -18.314 2.769 12.871 1.00 97.81 99 ASP A C 1
ATOM 782 O O . ASP A 1 99 ? -19.516 2.784 12.606 1.00 97.81 99 ASP A O 1
ATOM 786 N N . LYS A 1 100 ? -17.393 2.939 11.912 1.00 98.50 100 LYS A N 1
ATOM 787 C CA . LYS A 1 100 ? -17.717 3.240 10.509 1.00 98.50 100 LYS A CA 1
ATOM 788 C C . LYS A 1 100 ? -16.854 2.476 9.524 1.00 98.50 100 LYS A C 1
ATOM 790 O O . LYS A 1 100 ? -15.672 2.220 9.760 1.00 98.50 100 LYS A O 1
ATOM 795 N N . PHE A 1 101 ? -17.453 2.177 8.376 1.00 98.50 101 PHE A N 1
ATOM 796 C CA . PHE A 1 101 ? -16.748 1.684 7.202 1.00 98.50 101 PHE A CA 1
ATOM 797 C C . PHE A 1 101 ? -16.349 2.841 6.292 1.00 98.50 101 PHE A C 1
ATOM 799 O O . PHE A 1 101 ? -17.136 3.751 6.038 1.00 98.50 101 PHE A O 1
ATOM 806 N N . TYR A 1 102 ? -15.134 2.749 5.769 1.00 98.44 102 TYR A N 1
ATOM 807 C CA . TYR A 1 102 ? -14.574 3.669 4.794 1.00 98.44 102 TYR A CA 1
ATOM 808 C C . TYR A 1 102 ? -14.095 2.893 3.575 1.00 98.44 102 TYR A C 1
ATOM 810 O O . TYR A 1 102 ? -13.668 1.742 3.689 1.00 98.44 102 TYR A O 1
ATOM 818 N N . GLN A 1 103 ? -14.143 3.539 2.415 1.00 98.56 103 GLN A N 1
ATOM 819 C CA . GLN A 1 103 ? -13.609 3.025 1.162 1.00 98.56 103 GLN A CA 1
ATOM 820 C C . GLN A 1 103 ? -12.994 4.167 0.362 1.00 98.56 103 GLN A C 1
ATOM 822 O O . GLN A 1 103 ? -13.490 5.292 0.394 1.00 98.56 103 GLN A O 1
ATOM 827 N N . GLY A 1 104 ? -11.922 3.868 -0.359 1.00 98.25 104 GLY A N 1
ATOM 828 C CA . GLY A 1 104 ? -11.306 4.806 -1.279 1.00 98.25 104 GLY A CA 1
ATOM 829 C C . GLY A 1 104 ? -10.491 4.105 -2.353 1.00 98.25 104 GLY A C 1
ATOM 830 O O . GLY A 1 104 ? -9.997 2.988 -2.167 1.00 98.25 104 GLY A O 1
ATOM 831 N N . GLU A 1 105 ? -10.344 4.806 -3.467 1.00 98.50 105 GLU A N 1
ATOM 832 C CA . GLU A 1 105 ? -9.410 4.484 -4.534 1.00 98.50 105 GLU A CA 1
ATOM 833 C C . GLU A 1 105 ? -8.478 5.671 -4.733 1.00 98.50 105 GLU A C 1
ATOM 835 O O . GLU A 1 105 ? -8.897 6.826 -4.647 1.00 98.50 105 GLU A O 1
ATOM 840 N N . PHE A 1 106 ? -7.202 5.377 -4.943 1.00 98.25 106 PHE A N 1
ATOM 841 C CA . PHE A 1 106 ? -6.144 6.372 -4.953 1.00 98.25 106 PHE A CA 1
ATOM 842 C C . PHE A 1 106 ? -5.167 6.070 -6.079 1.00 98.25 106 PHE A C 1
ATOM 844 O O . PHE A 1 106 ? -4.639 4.956 -6.162 1.00 98.25 106 PHE A O 1
ATOM 851 N N . ASP A 1 107 ? -4.880 7.080 -6.893 1.00 98.38 107 ASP A N 1
ATOM 852 C CA . ASP A 1 107 ? -3.726 7.052 -7.780 1.00 98.38 107 ASP A CA 1
ATOM 853 C C . ASP A 1 107 ? -2.450 7.203 -6.951 1.00 98.38 107 ASP A C 1
ATOM 855 O O . ASP A 1 107 ? -2.360 8.017 -6.025 1.00 98.38 107 ASP A O 1
ATOM 859 N N . LEU A 1 108 ? -1.454 6.387 -7.271 1.00 98.00 108 LEU A N 1
ATOM 860 C CA . LEU A 1 108 ? -0.148 6.420 -6.634 1.00 98.00 108 LEU A CA 1
ATOM 861 C C . LEU A 1 108 ? 0.832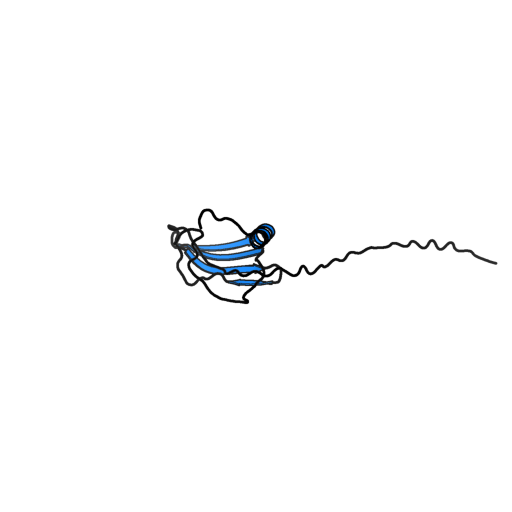 7.201 -7.513 1.00 98.00 108 LEU A C 1
ATOM 863 O O . LEU A 1 108 ? 0.754 7.123 -8.741 1.00 98.00 108 LEU A O 1
ATOM 867 N N . PRO A 1 109 ? 1.796 7.925 -6.917 1.00 97.38 109 PRO A N 1
ATOM 868 C CA . PRO A 1 109 ? 2.797 8.677 -7.666 1.00 97.38 109 PRO A CA 1
ATOM 869 C C . PRO A 1 109 ? 3.821 7.721 -8.303 1.00 97.38 109 PRO A C 1
ATOM 871 O O . PRO A 1 109 ? 4.932 7.566 -7.796 1.00 97.38 109 PRO A O 1
ATOM 874 N N . TYR A 1 110 ? 3.432 7.062 -9.396 1.00 96.25 110 TYR A N 1
ATOM 875 C CA . TYR A 1 110 ? 4.151 5.941 -10.007 1.00 96.25 110 TYR A CA 1
ATOM 876 C C . TYR A 1 110 ? 5.613 6.269 -10.324 1.00 96.25 110 TYR A C 1
ATOM 878 O O . TYR A 1 110 ? 6.500 5.560 -9.859 1.00 96.25 110 TYR A O 1
ATOM 886 N N . ASP A 1 111 ? 5.878 7.394 -10.992 1.00 95.38 111 ASP A N 1
ATOM 887 C CA . ASP A 1 111 ? 7.243 7.809 -11.350 1.00 95.38 111 ASP A CA 1
ATOM 888 C C . ASP A 1 111 ? 8.139 7.987 -10.118 1.00 95.38 111 ASP A C 1
ATOM 890 O O . ASP A 1 111 ? 9.320 7.642 -10.129 1.00 95.38 111 ASP A O 1
ATOM 894 N N . LYS A 1 112 ? 7.569 8.484 -9.011 1.00 95.75 112 LYS A N 1
ATOM 895 C CA . LYS A 1 112 ? 8.292 8.612 -7.743 1.00 95.75 112 LYS A CA 1
ATOM 896 C C . LYS A 1 112 ? 8.587 7.242 -7.140 1.00 95.75 112 LYS A C 1
ATOM 898 O O . LYS A 1 112 ? 9.668 7.065 -6.593 1.00 95.75 112 LYS A O 1
ATOM 903 N N . ILE A 1 113 ? 7.646 6.300 -7.207 1.00 95.69 113 ILE A N 1
ATOM 904 C CA . ILE A 1 113 ? 7.842 4.936 -6.699 1.00 95.69 113 ILE A CA 1
ATOM 905 C C . ILE A 1 113 ? 8.946 4.245 -7.501 1.00 95.69 113 ILE A C 1
ATOM 907 O O . ILE A 1 113 ? 9.885 3.749 -6.892 1.00 95.69 113 ILE A O 1
ATOM 911 N N . VAL A 1 114 ? 8.878 4.281 -8.835 1.00 94.94 114 VAL A N 1
ATOM 912 C CA . VAL A 1 114 ? 9.914 3.724 -9.723 1.00 94.94 114 VAL A CA 1
ATOM 913 C C . VAL A 1 114 ? 11.283 4.292 -9.362 1.00 94.94 114 VAL A C 1
ATOM 915 O O . VAL A 1 114 ? 12.190 3.533 -9.034 1.00 94.94 114 VAL A O 1
ATOM 918 N N . ARG A 1 115 ? 11.400 5.624 -9.277 1.00 94.50 115 ARG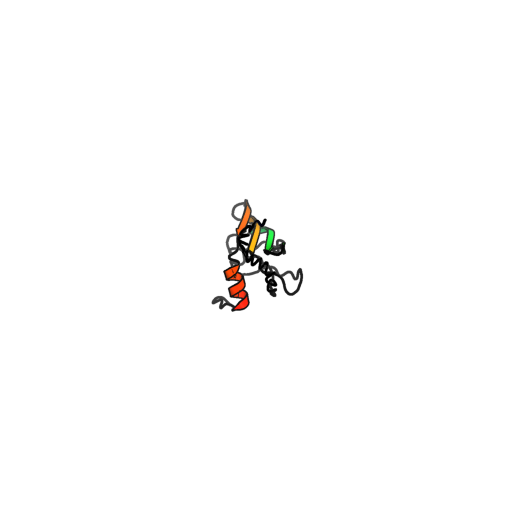 A N 1
ATOM 919 C CA . ARG A 1 115 ? 12.656 6.279 -8.897 1.00 94.50 115 ARG A CA 1
ATOM 920 C C . ARG A 1 115 ? 13.183 5.824 -7.532 1.00 94.50 115 ARG A C 1
ATOM 922 O O . ARG A 1 115 ? 14.371 5.578 -7.402 1.00 94.50 115 ARG A O 1
ATOM 929 N N . LEU A 1 116 ? 12.322 5.698 -6.517 1.00 94.62 116 LEU A N 1
ATOM 930 C CA . LEU A 1 116 ? 12.733 5.256 -5.173 1.00 94.62 116 LEU A CA 1
ATOM 931 C C . LEU A 1 116 ? 13.198 3.794 -5.140 1.00 94.62 116 LEU A C 1
ATOM 933 O O . LEU A 1 116 ? 14.031 3.447 -4.306 1.00 94.62 116 LEU A O 1
ATOM 937 N N . PHE A 1 117 ? 12.654 2.942 -6.007 1.00 93.69 117 PHE A N 1
ATOM 938 C CA . PHE A 1 117 ? 13.088 1.552 -6.139 1.00 93.69 117 PHE A CA 1
ATOM 939 C C . PHE A 1 117 ? 14.392 1.421 -6.937 1.00 93.69 117 PHE A C 1
ATOM 941 O O . PHE A 1 117 ? 15.207 0.565 -6.602 1.00 93.69 117 PHE A O 1
ATOM 948 N N . ASP A 1 118 ? 14.603 2.272 -7.943 1.00 93.06 118 ASP A N 1
ATOM 949 C CA . ASP A 1 118 ? 15.823 2.281 -8.758 1.00 93.06 118 ASP A CA 1
ATOM 950 C C . ASP A 1 118 ? 17.015 2.928 -8.026 1.00 93.06 118 ASP A C 1
ATOM 952 O O . ASP A 1 118 ? 18.124 2.398 -8.048 1.00 93.06 118 ASP A O 1
ATOM 956 N N . GLU A 1 119 ? 16.803 4.068 -7.363 1.00 93.56 119 GLU A N 1
ATOM 957 C CA . GLU A 1 119 ? 17.862 4.841 -6.689 1.00 93.56 119 GLU A CA 1
ATOM 958 C C . GLU A 1 119 ? 18.081 4.412 -5.228 1.00 93.56 119 GLU A C 1
ATOM 960 O O . GLU A 1 119 ? 19.101 4.743 -4.620 1.00 93.56 119 GLU A O 1
ATOM 965 N N . GLY A 1 120 ? 17.120 3.687 -4.648 1.00 87.62 120 GLY A N 1
ATOM 966 C CA . GLY A 1 120 ? 17.017 3.502 -3.204 1.00 87.62 120 GLY A CA 1
ATOM 967 C C . GLY A 1 120 ? 16.564 4.779 -2.484 1.00 87.62 120 GLY A C 1
ATOM 968 O O . GLY A 1 120 ? 16.406 5.852 -3.070 1.00 87.62 120 GLY A O 1
ATOM 969 N N . TYR A 1 121 ? 16.325 4.681 -1.175 1.00 84.50 121 TYR A N 1
ATOM 970 C CA . TYR A 1 121 ? 15.983 5.845 -0.358 1.00 84.50 121 TYR A CA 1
ATOM 971 C C . TYR A 1 121 ? 16.526 5.726 1.062 1.00 84.50 121 TYR A C 1
ATOM 973 O O . TYR A 1 121 ? 16.648 4.635 1.612 1.00 84.50 121 TYR A O 1
ATOM 981 N N . PHE A 1 122 ? 16.816 6.874 1.673 1.00 80.00 122 PHE A N 1
ATOM 982 C CA . PHE A 1 122 ? 17.148 6.953 3.090 1.00 80.00 122 PHE A CA 1
ATOM 983 C C . PHE A 1 122 ? 15.883 7.233 3.907 1.00 80.00 122 PHE A C 1
ATOM 985 O O . PHE A 1 122 ? 15.202 8.239 3.686 1.00 80.00 122 PHE A O 1
ATOM 992 N N . SER A 1 123 ? 15.577 6.360 4.866 1.00 72.94 123 SER A N 1
ATOM 993 C CA . SER A 1 123 ? 14.553 6.597 5.882 1.00 72.94 123 SER A CA 1
ATOM 994 C C . SER A 1 123 ? 15.235 6.983 7.192 1.00 72.94 123 SER A C 1
ATOM 996 O O . SER A 1 123 ? 15.847 6.123 7.808 1.00 72.94 123 SER A O 1
ATOM 998 N N . PRO A 1 124 ? 15.081 8.215 7.710 1.00 67.62 124 PRO A N 1
ATOM 999 C CA . PRO A 1 124 ? 15.626 8.586 9.023 1.00 67.62 124 PRO A CA 1
ATOM 1000 C C . PRO A 1 124 ? 15.012 7.812 10.205 1.00 67.62 124 PRO A C 1
ATOM 1002 O O . PRO A 1 124 ? 15.340 8.084 11.357 1.00 67.62 124 PRO A O 1
ATOM 1005 N N . LYS A 1 125 ? 14.022 6.951 9.937 1.00 60.75 125 LYS A N 1
ATOM 1006 C CA . LYS A 1 125 ? 13.259 6.175 10.922 1.00 60.75 125 LYS A CA 1
ATOM 1007 C C . LYS A 1 125 ? 13.628 4.686 10.922 1.00 60.75 125 LYS A C 1
ATOM 1009 O O . LYS A 1 125 ? 12.971 3.936 11.645 1.00 60.75 125 LYS A O 1
ATOM 1014 N N . GLU A 1 126 ? 14.626 4.292 10.133 1.00 48.66 126 GLU A N 1
ATOM 1015 C CA . GLU A 1 126 ? 15.248 2.961 10.122 1.00 48.66 126 GLU A CA 1
ATOM 1016 C C . GLU A 1 126 ? 16.739 3.060 10.452 1.00 48.66 126 GLU A C 1
ATOM 1018 O O . GLU A 1 126 ? 17.360 4.074 10.059 1.00 48.66 126 GLU A O 1
#

pLDDT: mean 85.78, std 17.54, range [42.72, 98.56]

Secondary structure (DSSP, 8-state):
---------------------------EE--------TTS-EEEEEEEEE-TTS-EEEPP-SSEE-S-TT--------S-SEEPPPSEEEEEEEETTTTEEEEEEEE--HHHHHHHHHH----TT-

Sequence (126 aa):
MARYIKVISRLIVVFSLTACGSTMANKFDWKATESAPKNYAMKIVTGHFYSPDGYSLYIPNKKRIHHGWGKGVSSHLVGPDTKSLPNRMSISFFSYTEDKFYQGEFDLPYDKIVRLFDEGYFSPKE

Radius of gyration: 25.22 Å; chains: 1; bounding box: 36×31×100 Å

=== Feature glossary ===
Each block in this record encodes a different view of the same protein. In brief:

Predicted aligned error. PAE(i, j) answers: if I align the predicted and true structures on residue i, how far off (in Å) do I expect residue j to be? A block-diagonal PAE matrix with low values on the blocks and high values off-diagonal is the signature of a multi-domain protein with confidently predicted domains but uncertain inter-domain orientation.

Contact-map, Ramachandran, and PAE plots. Plot images: a contact map (which residues are close in 3D, as an N×N binary image), a Ramachandran scatter (backbone torsion angles, revealing secondary-structure composition at a glance), and — for AlphaFold structures — a PAE heatmap (pairwise prediction confidence).

Backbone torsions (φ/ψ). φ (phi) and ψ (psi) are the two rotatable backbone dihedrals per residue: φ is the C(i-1)–N–Cα–C torsion, ψ is the N–Cα–C–N(i+1) torsion, both in degrees on (−180°, 180°]. α-helical residues cluster ne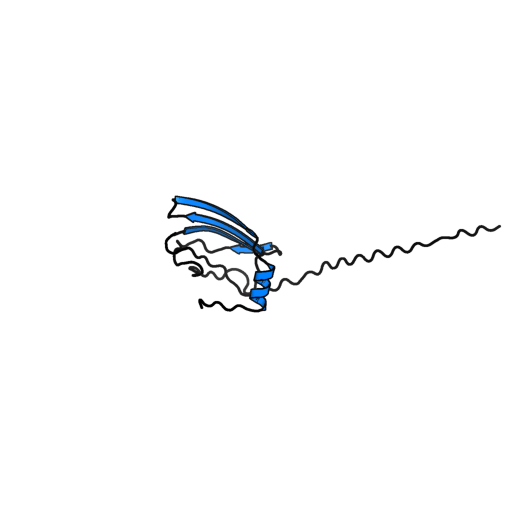ar (−60°, −45°); β-strand residues near (−120°, +130°). A Ramachandran plot is simply a scatter of (φ, ψ) for every residue.

Foldseek 3Di. A 3Di character summarizes, for each residue, the relative orientation of the Cα frame of its nearest spatial neighbor. Because it encodes fold topology rather than chemistry, 3Di alignments detect remote structural similarity that sequence alignment misses.

Radius of gyration, Cα contacts, bounding box. Three whole-structure scalars: the radius of gyration (RMS distance of Cα from centroid, in Å), the count of Cα–Cα contacts (pairs closer than 8 Å and separated by more than four residues in sequence — i.e. tertiary, not local, contacts), and the bounding-box dimensions. Together they distinguish compact globular folds from extended fibres or disordered chains.

Sequence. Sequence gives the chain of amino acids in standard one-letter code (A=alanine, C=cysteine, …, Y=tyrosine), read N→C. It is the only feature that is directly encoded by the gene; all structural features are derived from the folded form of this sequence.

mmCIF coordinates. Atomic coordinates in PDBx/mmCIF format — the same representation the Protein Data Bank distributes. Each line of the _atom_site loop places one backbone atom in Cartesian space (units: ångströms, origin: arbitrary).

Secondary structure (3-state, P-SEA). Three-state secondary structure (P-SEA) collapses the eight DSSP classes into helix (a), strand (b), and coil (c). P-SEA assigns these from Cα geometry alone — distances and angles — without requiring backbone oxygens, so it works on any Cα trace.

InterPro / GO / CATH / organism. Functional annotations link the protein to curated databases. InterPro entries identify conserved domains and families by matching the sequence against member-database signatures (Pfam, PROSITE, CDD, …). Gene Ontology (GO) terms describe molecular function, biological process, and cellular component in a controlled vocabulary. CATH places the structure in a hierarchical fold classification (Class/Architecture/Topology/Homologous-superfamily). The organism is the source species.

B-factor. B-factor (Debye–Waller factor) reflects atomic displacement in the crystal lattice. It is an experimental observable (units Å²), not a prediction; low values mean the atom is pinned down, high values mean it moves or is heterogeneous across the crystal.

Rendered structure images. Structure images are PyMOL renders from six orthogonal camera directions. Cartoon representation draws helices as coils and strands as arrows; sticks shows the backbone as bonds; surface shows the solvent-excluded envelope. Rainbow coloring maps sequence position to hue (blue→red, N→C); chain coloring assigns a distinct color per polypeptide.

Solvent-accessible surface area. Solvent-accessible surface area (SASA) is the area in Å² traced out by the centre of a 1.4 Å probe sphere (a water molecule) rolled over the protein's van der Waals surface (Shrake–Rupley / Lee–Richards construction). Buried residues have near-zero SASA; fully exposed residues can exceed 200 Å². The total SASA scales roughly with the number of surface residues.

Secondary structure (8-state, DSSP). The SS8 string is DSSP's per-residue secondary-structure call. α-helix (H) means an i→i+4 H-bond ladder; β-strand (E) means the residue participates in a β-sheet; 3₁₀ (G) and π (I) are tighter and wider helices; T/S are turns/bends; '-' is loop.

pLDDT. For AlphaFold models, the B-factor field carries pLDDT — the model's own estimate of local accuracy on a 0–100 scale. Regions with pLDDT<50 should be treated as essentially unmodeled; they often correspond to intrinsically disordered segments.

Nearest PDB structures. Nearest PDB neighbors are the top structural matches found by Foldseek when searching this structure against the entire Protein Data Bank. Each hit reports a TM-score (0 to 1; >0.5 almost always implies the same fold) and an E-value. These are *structural* homologs — they may share no detectable sequence similarity.